Protein AF-A0A359N127-F1 (afdb_monomer)

Sequence (56 aa):
MLDIVNIPERVFPIGRLDKNTTGLILLTNDG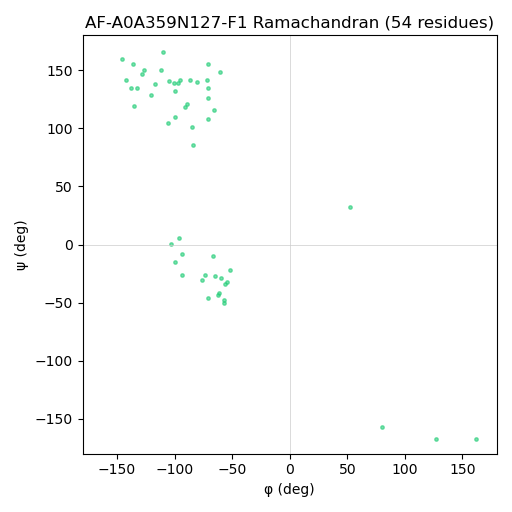RLSNYLIHPRYEHEKEYIVEVYGKI

Mean predicted aligned error: 4.27 Å

Secondary structure (DSSP, 8-state):
-GGGS--SS--EEES---TT--S--EEES-HHHHHHHH-GGG----------SS--

Foldseek 3Di:
DVVVDDDPDDWDWLDDDDPPDDDDIDIDPDPVVSCCQNPCVNVDDDDDDDDDPDDD

Radius of gyration: 14.39 Å; Cα contacts (8 Å, |Δi|>4): 34; chains: 1; bounding box: 26×31×40 Å

pLDDT: mean 91.06, std 7.36, range [61.19, 97.25]

Solvent-accessible surface area (backbone atoms only — not comparable to full-atom values): 4120 Å² total; per-residue (Å²): 111,71,89,75,56,94,61,94,69,81,61,47,65,52,73,83,76,57,94,91,55,84,81,93,76,52,71,43,73,51,67,66,62,38,48,58,69,64,43,72,94,62,68,70,83,81,88,78,92,83,89,78,93,76,85,132

Structure (mmCIF, N/CA/C/O backbone):
data_AF-A0A359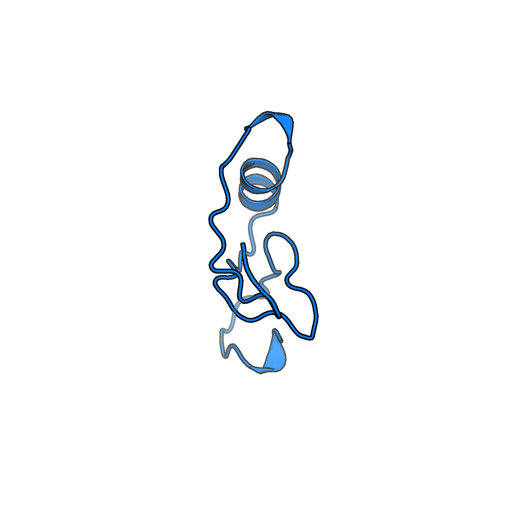N127-F1
#
_entry.id   AF-A0A359N127-F1
#
loop_
_atom_site.group_PDB
_atom_site.id
_atom_site.type_symbol
_atom_site.label_atom_id
_atom_site.label_alt_id
_atom_site.label_comp_id
_atom_site.label_asym_id
_atom_site.label_entity_id
_atom_site.label_seq_id
_atom_site.pdbx_PDB_ins_code
_atom_site.Cartn_x
_atom_site.Cartn_y
_atom_site.Cartn_z
_atom_site.occupancy
_atom_site.B_iso_or_equiv
_atom_site.auth_seq_id
_atom_site.auth_comp_id
_atom_site.auth_asym_id
_atom_site.auth_atom_id
_atom_site.pdbx_PDB_model_num
ATOM 1 N N . MET A 1 1 ? 3.675 -11.153 -2.751 1.00 61.19 1 MET A N 1
ATOM 2 C CA . MET A 1 1 ? 2.621 -10.192 -3.183 1.00 61.19 1 MET A CA 1
ATOM 3 C C . MET A 1 1 ? 2.637 -10.044 -4.690 1.00 61.19 1 MET A C 1
ATOM 5 O O . MET A 1 1 ? 1.613 -10.282 -5.308 1.00 61.19 1 MET A O 1
ATOM 9 N N . LEU A 1 2 ? 3.791 -9.714 -5.279 1.00 67.44 2 LEU A N 1
ATOM 10 C CA . LEU A 1 2 ? 3.965 -9.734 -6.734 1.00 67.44 2 LEU A CA 1
ATOM 11 C C . LEU A 1 2 ? 3.724 -11.132 -7.328 1.00 67.44 2 LEU A C 1
ATOM 13 O O . LEU A 1 2 ? 3.185 -11.234 -8.416 1.00 67.44 2 LEU A O 1
ATOM 17 N N . ASP A 1 3 ? 3.975 -12.196 -6.559 1.00 70.25 3 ASP A N 1
ATOM 18 C CA . ASP A 1 3 ? 3.707 -13.591 -6.959 1.00 70.25 3 ASP A CA 1
ATOM 19 C C . ASP A 1 3 ? 2.209 -13.922 -7.125 1.00 70.25 3 ASP A C 1
ATOM 21 O O . ASP A 1 3 ? 1.862 -15.000 -7.596 1.00 70.25 3 ASP A O 1
ATOM 25 N N . ILE A 1 4 ? 1.314 -13.018 -6.706 1.00 78.12 4 ILE A N 1
ATOM 26 C CA . ILE A 1 4 ? -0.150 -13.184 -6.765 1.00 78.12 4 ILE A CA 1
ATOM 27 C C . ILE A 1 4 ? -0.732 -12.437 -7.981 1.00 78.12 4 ILE A C 1
ATOM 29 O O . ILE A 1 4 ? -1.865 -12.684 -8.386 1.00 78.12 4 ILE A O 1
ATOM 33 N N . VAL A 1 5 ? 0.040 -11.530 -8.592 1.00 83.44 5 VAL A N 1
ATOM 34 C CA . VAL A 1 5 ? -0.383 -10.731 -9.747 1.00 83.44 5 VAL A CA 1
ATOM 35 C C . VAL A 1 5 ? 0.305 -11.283 -10.990 1.00 83.44 5 VAL A C 1
ATOM 37 O O . VAL A 1 5 ? 1.495 -11.074 -11.199 1.00 83.44 5 VAL A O 1
ATOM 40 N N . ASN A 1 6 ? -0.451 -12.007 -11.816 1.00 86.69 6 ASN A N 1
ATOM 41 C CA . ASN A 1 6 ? 0.077 -12.630 -13.026 1.00 86.69 6 ASN A CA 1
ATOM 42 C C . ASN A 1 6 ? 0.101 -11.633 -14.194 1.00 86.69 6 ASN A C 1
ATOM 44 O O . ASN A 1 6 ? -0.847 -11.566 -14.978 1.00 86.69 6 ASN A O 1
ATOM 48 N N . ILE A 1 7 ? 1.175 -10.853 -14.286 1.00 88.94 7 ILE A N 1
ATOM 49 C CA . ILE A 1 7 ? 1.442 -9.950 -15.410 1.00 88.94 7 ILE A CA 1
ATOM 50 C C . ILE A 1 7 ? 2.855 -10.197 -15.962 1.00 88.94 7 ILE A C 1
ATOM 52 O O . ILE A 1 7 ? 3.752 -10.556 -15.194 1.00 88.94 7 ILE A O 1
ATOM 56 N N . PRO A 1 8 ? 3.075 -10.032 -17.277 1.00 88.25 8 PRO A N 1
ATOM 57 C CA . PRO A 1 8 ? 4.376 -10.301 -17.882 1.00 88.25 8 PRO A CA 1
ATOM 58 C C . PRO A 1 8 ? 5.421 -9.224 -17.554 1.00 88.25 8 PRO A C 1
ATOM 60 O O . PRO A 1 8 ? 6.620 -9.510 -17.537 1.00 88.25 8 PRO A O 1
ATOM 63 N N . GLU A 1 9 ? 4.998 -7.990 -17.280 1.00 91.19 9 GLU A N 1
ATOM 64 C CA . GLU A 1 9 ? 5.896 -6.891 -16.946 1.00 91.19 9 GLU A CA 1
ATOM 65 C C . GLU A 1 9 ? 6.340 -6.921 -15.481 1.00 91.19 9 GLU A C 1
ATOM 67 O O . GLU A 1 9 ? 5.555 -7.109 -14.550 1.00 91.19 9 GLU A O 1
ATOM 72 N N . ARG A 1 10 ? 7.621 -6.615 -15.251 1.00 90.38 10 ARG A N 1
ATOM 73 C CA . ARG A 1 10 ? 8.132 -6.396 -13.898 1.00 90.38 10 ARG A CA 1
ATOM 74 C C . ARG A 1 10 ? 7.593 -5.078 -13.344 1.00 90.38 10 ARG A C 1
ATOM 76 O O . ARG A 1 10 ? 8.058 -4.008 -13.730 1.00 90.38 10 ARG A O 1
ATOM 83 N N . VAL A 1 11 ? 6.677 -5.173 -12.389 1.00 94.44 11 VAL A N 1
ATOM 84 C CA . VAL A 1 11 ? 6.156 -4.034 -11.618 1.00 94.44 11 VAL A CA 1
ATOM 85 C C . VAL A 1 11 ? 6.630 -4.071 -10.168 1.00 94.44 11 VAL A C 1
ATOM 87 O O . VAL A 1 11 ? 7.122 -5.085 -9.669 1.00 94.44 11 VAL A O 1
ATOM 90 N N . PHE A 1 12 ? 6.464 -2.951 -9.479 1.00 93.00 12 PHE A N 1
ATOM 91 C CA . PHE A 1 12 ? 6.720 -2.787 -8.057 1.00 93.00 12 PHE A CA 1
ATOM 92 C C . PHE A 1 12 ? 5.578 -1.988 -7.408 1.00 93.00 12 PHE A C 1
ATOM 94 O O . PHE A 1 12 ? 4.879 -1.238 -8.097 1.00 93.00 12 PHE A O 1
ATOM 101 N N . PRO A 1 13 ? 5.346 -2.155 -6.095 1.00 94.19 13 PRO A N 1
ATOM 102 C CA . PRO A 1 13 ? 4.293 -1.431 -5.401 1.00 94.19 13 PRO A CA 1
ATOM 103 C C . PRO A 1 13 ? 4.628 0.048 -5.214 1.00 94.19 13 PRO A C 1
ATOM 105 O O . PRO A 1 13 ? 5.759 0.416 -4.895 1.00 94.19 13 PRO A O 1
ATOM 108 N N . ILE A 1 14 ? 3.609 0.889 -5.362 1.00 95.31 14 ILE A N 1
ATOM 109 C CA . ILE A 1 14 ? 3.643 2.302 -4.997 1.00 95.31 14 ILE A CA 1
ATOM 110 C C . ILE A 1 14 ? 3.312 2.392 -3.507 1.00 95.31 14 ILE A C 1
ATOM 112 O O . ILE A 1 14 ? 2.156 2.291 -3.099 1.00 95.31 14 ILE A O 1
ATOM 116 N N . GLY A 1 15 ? 4.349 2.561 -2.689 1.00 90.50 15 GLY A N 1
ATOM 117 C CA . GLY A 1 15 ? 4.219 2.565 -1.235 1.00 90.50 15 GLY A CA 1
ATOM 118 C C . GLY A 1 15 ? 4.139 1.157 -0.643 1.00 90.50 15 GLY A C 1
ATOM 119 O O . GLY A 1 15 ? 4.656 0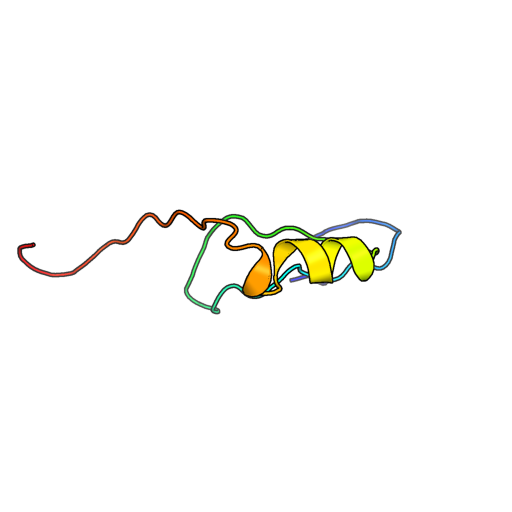.191 -1.209 1.00 90.50 15 GLY A O 1
ATOM 120 N N . ARG A 1 16 ? 3.557 1.049 0.554 1.00 90.62 16 ARG A N 1
ATOM 121 C CA . ARG A 1 16 ? 3.502 -0.191 1.335 1.00 90.62 16 ARG A CA 1
ATOM 122 C C . ARG A 1 16 ? 2.157 -0.311 2.043 1.00 90.62 16 ARG A C 1
ATOM 124 O O . ARG A 1 16 ? 1.657 0.676 2.570 1.00 90.62 16 ARG A O 1
ATOM 131 N N . LEU A 1 17 ? 1.634 -1.532 2.093 1.00 89.50 17 LEU A N 1
ATOM 132 C CA . LEU A 1 17 ? 0.634 -1.951 3.071 1.00 89.50 17 LEU A CA 1
ATOM 133 C C . LEU A 1 17 ? 1.332 -2.822 4.115 1.00 89.50 17 LEU A C 1
ATOM 135 O O . LEU A 1 17 ? 2.216 -3.615 3.769 1.00 89.50 17 LEU A O 1
ATOM 139 N N . ASP A 1 18 ? 0.958 -2.674 5.381 1.00 88.94 18 ASP A N 1
ATOM 140 C CA . ASP A 1 18 ? 1.444 -3.563 6.431 1.00 88.94 18 ASP A CA 1
ATOM 141 C C . ASP A 1 18 ? 0.825 -4.956 6.290 1.00 88.94 18 ASP A C 1
ATOM 143 O O . ASP A 1 18 ? -0.248 -5.129 5.719 1.00 88.94 18 ASP A O 1
ATOM 147 N N . LYS A 1 19 ? 1.503 -5.981 6.820 1.00 84.50 19 LYS A N 1
ATOM 148 C CA . LYS A 1 19 ? 1.117 -7.392 6.630 1.00 84.50 19 LYS A CA 1
ATOM 149 C C . LYS A 1 19 ? -0.318 -7.703 7.076 1.00 84.50 19 LYS A C 1
ATOM 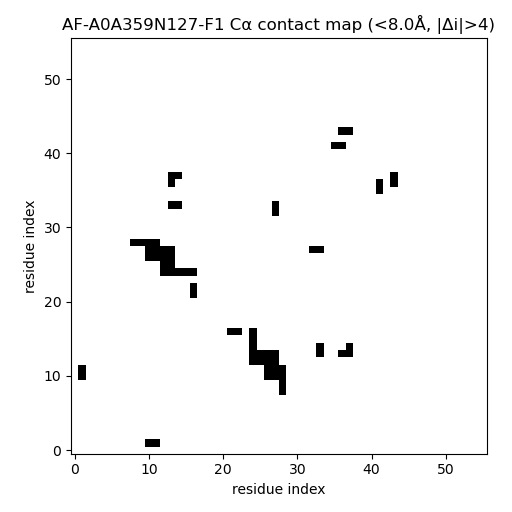151 O O . LYS A 1 19 ? -0.963 -8.558 6.479 1.00 84.50 19 LYS A O 1
ATOM 156 N N . ASN A 1 20 ? -0.782 -7.034 8.129 1.00 88.69 20 ASN A N 1
ATOM 157 C CA . ASN A 1 20 ? -2.114 -7.232 8.701 1.00 88.69 20 ASN A CA 1
ATOM 158 C C . ASN A 1 20 ? -3.134 -6.205 8.182 1.00 88.69 20 ASN A C 1
ATOM 160 O O . ASN A 1 20 ? -4.260 -6.168 8.667 1.00 88.69 20 ASN A O 1
ATOM 164 N N . THR A 1 21 ? -2.744 -5.366 7.222 1.00 90.12 21 THR A N 1
ATOM 165 C CA . THR A 1 21 ? -3.620 -4.386 6.588 1.00 90.12 21 THR A CA 1
ATOM 166 C C . THR A 1 21 ? -4.071 -4.920 5.240 1.00 90.12 21 THR A C 1
ATOM 168 O O . THR A 1 21 ? -3.292 -5.472 4.464 1.00 90.12 21 THR A O 1
ATOM 171 N N . THR A 1 22 ? -5.343 -4.714 4.935 1.00 91.12 22 THR A N 1
ATOM 172 C CA . THR A 1 22 ? -5.910 -4.954 3.610 1.00 91.12 22 THR A CA 1
ATOM 173 C C . THR A 1 22 ? -6.293 -3.626 2.982 1.00 91.12 22 THR A C 1
ATOM 175 O O . THR A 1 22 ? -6.670 -2.697 3.692 1.00 91.12 22 THR A O 1
ATOM 178 N N . GLY A 1 23 ? -6.244 -3.528 1.658 1.00 92.00 23 GLY A N 1
ATOM 179 C CA . GLY A 1 23 ? -6.701 -2.327 0.974 1.00 92.00 23 GLY A CA 1
ATOM 180 C C . GLY A 1 23 ? -6.182 -2.213 -0.447 1.00 92.00 23 GLY A C 1
ATOM 181 O O . GLY A 1 23 ? -5.637 -3.161 -1.015 1.00 92.00 23 GLY A O 1
ATOM 182 N N . LEU A 1 24 ? -6.361 -1.019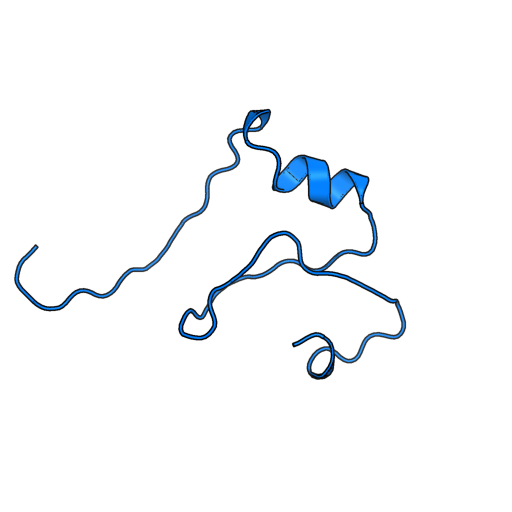 -1.005 1.00 93.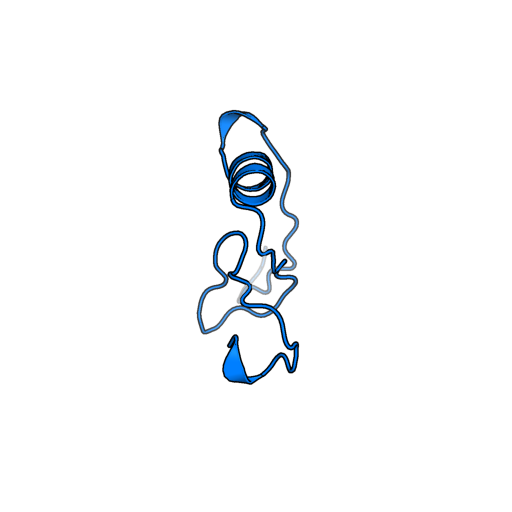12 24 LEU A N 1
ATOM 183 C CA . LEU A 1 24 ? -5.858 -0.660 -2.321 1.00 93.12 24 LEU A CA 1
ATOM 184 C C . LEU A 1 24 ? -4.334 -0.517 -2.290 1.00 93.12 24 LEU A C 1
ATOM 186 O O . LEU A 1 24 ? -3.768 0.156 -1.431 1.00 93.12 24 LEU A O 1
ATOM 190 N N . ILE A 1 25 ? -3.679 -1.100 -3.287 1.00 93.25 25 ILE A N 1
ATOM 191 C CA . ILE A 1 25 ? -2.269 -0.873 -3.581 1.00 93.25 25 ILE A CA 1
ATOM 192 C C . ILE A 1 25 ? -2.098 -0.736 -5.090 1.00 93.25 25 ILE A C 1
ATOM 194 O O . ILE A 1 25 ? -2.669 -1.500 -5.867 1.00 93.25 25 ILE A O 1
ATOM 198 N N . LEU A 1 26 ? -1.328 0.259 -5.513 1.00 94.06 26 LEU A N 1
ATOM 199 C CA . LEU A 1 26 ? -1.025 0.469 -6.923 1.00 94.06 26 LEU A CA 1
ATOM 200 C C . LEU A 1 26 ? 0.304 -0.202 -7.254 1.00 94.06 26 LEU A C 1
ATOM 202 O O . LEU A 1 26 ? 1.241 -0.155 -6.457 1.00 94.06 26 LEU A O 1
ATOM 206 N N . LEU A 1 27 ? 0.389 -0.809 -8.433 1.00 94.56 27 LEU A N 1
ATOM 207 C CA . LEU A 1 27 ? 1.618 -1.385 -8.968 1.00 94.56 27 LEU A CA 1
ATOM 208 C C . LEU A 1 27 ? 2.000 -0.637 -10.244 1.00 94.56 27 LEU A C 1
ATOM 210 O O . LEU A 1 27 ? 1.140 -0.340 -11.072 1.00 94.56 27 LEU A O 1
ATOM 214 N N . THR A 1 28 ? 3.283 -0.336 -10.413 1.00 94.69 28 THR A N 1
ATOM 215 C CA . THR A 1 28 ? 3.794 0.305 -11.629 1.00 94.69 28 THR A CA 1
ATOM 216 C C . THR A 1 28 ? 5.197 -0.187 -11.960 1.00 94.69 28 THR A C 1
ATOM 218 O O . THR A 1 28 ? 5.902 -0.709 -11.101 1.00 94.69 28 THR A O 1
ATOM 221 N N . ASN A 1 29 ? 5.606 -0.026 -13.212 1.00 95.62 29 ASN A N 1
ATOM 222 C CA . ASN A 1 29 ? 6.994 -0.141 -13.649 1.00 95.62 29 ASN A CA 1
ATOM 223 C C . ASN A 1 29 ? 7.645 1.241 -13.883 1.00 95.62 29 ASN A C 1
ATOM 225 O O . ASN A 1 29 ? 8.825 1.303 -14.226 1.00 95.62 29 ASN A O 1
ATOM 229 N N . ASP A 1 30 ? 6.914 2.344 -13.668 1.00 96.81 30 ASP A N 1
ATOM 230 C CA . ASP A 1 30 ? 7.405 3.713 -13.837 1.00 96.81 30 ASP A CA 1
ATOM 231 C C . ASP A 1 30 ? 7.805 4.347 -12.492 1.00 96.81 30 ASP A C 1
ATOM 233 O O . ASP A 1 30 ? 6.977 4.715 -11.652 1.00 96.81 30 ASP A O 1
ATOM 237 N N . GLY A 1 31 ? 9.115 4.530 -12.299 1.00 95.31 31 GLY A N 1
ATOM 238 C CA . GLY A 1 31 ? 9.667 5.159 -11.096 1.00 95.31 31 GLY A CA 1
ATOM 239 C C . GLY A 1 31 ? 9.275 6.631 -10.924 1.00 95.31 31 GLY A C 1
ATOM 240 O O . GLY A 1 31 ? 9.193 7.111 -9.791 1.00 95.31 31 GLY A O 1
ATOM 241 N N . ARG A 1 32 ? 8.991 7.353 -12.014 1.00 96.88 32 ARG A N 1
ATOM 242 C CA . ARG A 1 32 ? 8.578 8.764 -11.961 1.00 96.88 32 ARG A CA 1
ATOM 243 C C . ARG A 1 32 ? 7.170 8.888 -11.401 1.00 96.88 32 ARG A C 1
ATOM 245 O O . ARG A 1 32 ? 6.958 9.697 -10.499 1.00 96.88 32 ARG A O 1
ATOM 252 N N . LEU A 1 33 ? 6.246 8.057 -11.887 1.00 96.31 33 LEU A N 1
ATOM 253 C CA . LEU A 1 33 ? 4.878 7.994 -11.374 1.00 96.31 33 LEU A CA 1
ATOM 254 C C . LEU A 1 33 ? 4.862 7.570 -9.903 1.00 96.31 33 LEU A C 1
ATOM 256 O O . LEU A 1 33 ? 4.178 8.189 -9.090 1.00 96.31 33 LEU A O 1
ATOM 260 N N . SER A 1 34 ? 5.668 6.568 -9.542 1.00 95.94 34 SER A N 1
ATOM 261 C CA . SER A 1 34 ? 5.815 6.163 -8.144 1.00 95.94 34 SER A CA 1
ATOM 262 C C . SER A 1 34 ? 6.279 7.326 -7.270 1.00 95.94 34 SER A C 1
ATOM 264 O O . SER A 1 34 ? 5.654 7.599 -6.250 1.00 95.94 34 SER A O 1
ATOM 266 N N . ASN A 1 35 ? 7.339 8.040 -7.660 1.00 95.75 35 ASN A N 1
ATOM 267 C CA . ASN A 1 35 ? 7.825 9.188 -6.896 1.00 95.75 35 ASN A CA 1
ATOM 268 C C . ASN A 1 35 ? 6.773 10.299 -6.789 1.00 95.75 35 ASN A C 1
ATOM 270 O O . ASN A 1 35 ? 6.608 10.878 -5.719 1.00 95.75 35 ASN A O 1
ATOM 274 N N . TYR A 1 36 ? 6.055 10.580 -7.877 1.00 97.00 36 TYR A N 1
ATOM 275 C CA . TYR A 1 36 ? 4.972 11.559 -7.879 1.00 97.00 36 TYR A CA 1
ATOM 276 C C . TYR A 1 36 ? 3.899 11.217 -6.835 1.00 97.00 36 TYR A C 1
ATOM 278 O O . TYR A 1 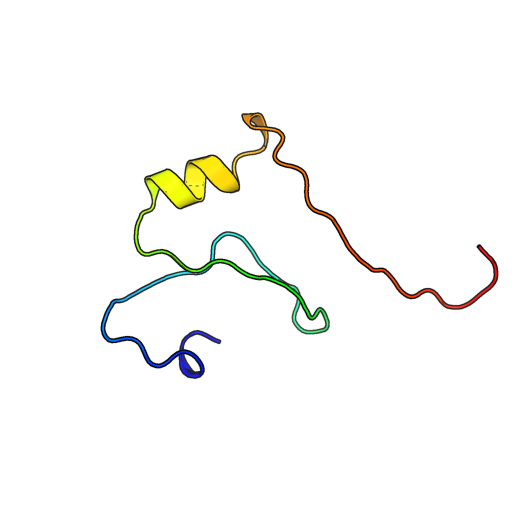36 ? 3.556 12.057 -6.014 1.00 97.00 36 TYR A O 1
ATOM 286 N N . LEU A 1 37 ? 3.454 9.960 -6.785 1.00 96.12 37 LEU A N 1
ATOM 287 C CA . LEU A 1 37 ? 2.375 9.542 -5.889 1.00 96.12 37 LEU A CA 1
ATOM 288 C C . LEU A 1 37 ? 2.795 9.388 -4.416 1.00 96.12 37 LEU A C 1
ATOM 290 O O . LEU A 1 37 ? 1.969 9.597 -3.524 1.00 96.12 37 LEU A O 1
ATOM 294 N N . ILE A 1 38 ? 4.051 9.017 -4.129 1.00 94.88 38 ILE A N 1
ATOM 295 C CA . ILE A 1 38 ? 4.503 8.775 -2.743 1.00 94.88 38 ILE A CA 1
ATOM 296 C C . ILE A 1 38 ? 5.147 9.988 -2.075 1.00 94.88 38 ILE A C 1
ATOM 298 O O . ILE A 1 38 ? 5.178 10.047 -0.846 1.00 94.88 38 ILE A O 1
ATOM 302 N N . HIS A 1 39 ? 5.734 10.912 -2.842 1.00 96.06 39 HIS A N 1
ATOM 303 C CA . HIS A 1 39 ? 6.579 11.943 -2.252 1.00 96.06 39 HIS A CA 1
ATOM 304 C C . HIS A 1 39 ? 5.721 12.957 -1.461 1.00 96.06 39 HIS A C 1
ATOM 306 O O . HIS A 1 39 ? 4.832 13.572 -2.051 1.00 96.06 39 HIS A O 1
ATOM 312 N N . PRO A 1 40 ? 6.011 13.222 -0.165 1.00 94.38 40 PRO A N 1
ATOM 313 C CA . PRO A 1 40 ? 5.145 14.026 0.711 1.00 94.38 40 PRO A CA 1
ATOM 314 C C . PRO A 1 40 ? 4.800 15.423 0.182 1.00 94.38 40 PRO A C 1
ATOM 316 O O . PRO A 1 40 ? 3.693 15.891 0.392 1.00 94.38 40 PRO A O 1
ATOM 319 N N . ARG A 1 41 ? 5.719 16.053 -0.567 1.00 97.25 41 ARG A N 1
ATOM 320 C CA . ARG A 1 41 ? 5.527 17.369 -1.215 1.00 97.25 41 ARG A CA 1
ATOM 321 C C . ARG A 1 41 ? 4.266 17.511 -2.075 1.00 97.25 41 ARG A C 1
ATOM 323 O O . ARG A 1 41 ? 3.910 18.631 -2.408 1.00 97.25 41 ARG A O 1
ATOM 330 N N . TYR A 1 42 ? 3.704 16.400 -2.545 1.00 96.75 42 TYR A N 1
ATOM 331 C CA . TYR A 1 42 ? 2.524 16.414 -3.405 1.00 96.75 42 TYR A CA 1
ATOM 332 C C . TYR A 1 42 ? 1.216 16.276 -2.628 1.00 96.75 42 TYR A C 1
ATOM 334 O O . TYR A 1 42 ? 0.159 16.411 -3.230 1.00 96.75 42 TYR A O 1
ATOM 342 N N . GLU A 1 43 ? 1.289 15.998 -1.322 1.00 95.88 43 GLU A N 1
ATOM 343 C CA . GLU A 1 43 ? 0.143 16.022 -0.404 1.00 95.88 43 GLU A CA 1
ATOM 344 C C . GLU A 1 43 ? -1.052 15.180 -0.882 1.00 95.88 43 GLU A C 1
ATOM 346 O O . GLU A 1 43 ? -2.209 15.481 -0.612 1.00 95.88 43 GLU A O 1
ATOM 351 N N . HIS A 1 44 ? -0.770 14.078 -1.586 1.00 96.19 44 HIS A N 1
ATOM 352 C CA . HIS A 1 44 ? -1.799 13.147 -2.025 1.00 96.19 44 HIS A CA 1
ATOM 353 C C . HIS A 1 44 ? -2.452 12.455 -0.827 1.00 96.19 44 HIS A C 1
ATOM 355 O O . HIS A 1 44 ? -1.805 11.668 -0.113 1.00 96.19 44 HIS A O 1
ATOM 361 N N . GLU A 1 45 ? -3.743 12.726 -0.658 1.00 95.31 45 GLU A N 1
ATOM 362 C CA . GLU A 1 45 ? -4.586 12.131 0.369 1.00 95.31 45 GLU A CA 1
ATOM 363 C C . GLU A 1 45 ? -4.663 10.609 0.236 1.00 95.31 45 GLU A C 1
ATOM 365 O O . GLU A 1 45 ? -4.561 10.029 -0.850 1.00 95.31 45 GLU A O 1
ATOM 370 N N . LYS A 1 46 ? -4.811 9.955 1.387 1.00 93.50 46 LYS A N 1
ATOM 371 C CA . LYS A 1 46 ? -5.002 8.512 1.507 1.00 93.50 46 LYS A CA 1
ATOM 372 C C . LYS A 1 46 ? -6.114 8.299 2.514 1.00 93.50 46 LYS A C 1
ATOM 374 O O . LYS A 1 46 ? -5.993 8.722 3.661 1.00 93.50 46 LYS A O 1
ATOM 379 N N . GLU A 1 47 ? -7.188 7.676 2.062 1.00 95.50 47 GLU A N 1
ATOM 380 C CA . GLU A 1 47 ? -8.350 7.386 2.889 1.00 95.50 47 GLU A CA 1
ATOM 381 C C . GLU A 1 47 ? -8.275 5.952 3.415 1.00 95.50 47 GLU A C 1
ATOM 383 O O . GLU A 1 47 ? -7.889 5.027 2.694 1.00 95.50 47 GLU A O 1
ATOM 388 N N . TYR A 1 48 ? -8.635 5.775 4.685 1.00 95.06 48 TYR A N 1
ATOM 389 C CA . TYR A 1 48 ? -8.582 4.492 5.374 1.00 95.06 48 TYR A CA 1
ATOM 390 C C . TYR A 1 48 ? -9.890 4.247 6.117 1.00 95.06 48 TYR A C 1
ATOM 392 O O . TYR A 1 48 ? -10.368 5.109 6.851 1.00 95.06 48 TYR A O 1
ATOM 400 N N . ILE A 1 49 ? -10.420 3.033 5.986 1.00 95.62 49 ILE A N 1
ATOM 401 C CA . ILE A 1 49 ? -11.453 2.519 6.886 1.00 95.62 49 ILE A CA 1
ATOM 402 C C . ILE A 1 49 ? -10.728 1.825 8.038 1.00 95.62 49 ILE A C 1
ATOM 404 O O . ILE A 1 49 ? -9.948 0.900 7.806 1.00 95.62 49 ILE A O 1
ATOM 408 N N . VAL A 1 50 ? -10.963 2.283 9.268 1.00 94.25 50 VAL A N 1
ATOM 409 C CA . VAL A 1 50 ? -10.288 1.776 10.470 1.00 94.25 50 VAL A CA 1
ATOM 410 C C . VAL A 1 50 ? -11.321 1.227 11.446 1.00 94.25 50 VAL A C 1
ATOM 412 O O . VAL A 1 50 ? -12.275 1.913 11.801 1.00 94.25 50 VAL A O 1
ATOM 415 N N . GLU A 1 51 ? -11.106 -0.004 11.900 1.00 93.06 51 GLU A N 1
ATOM 416 C CA . GLU A 1 51 ? -11.874 -0.624 12.978 1.00 93.06 51 GLU A CA 1
ATOM 417 C C . GLU A 1 51 ? -11.088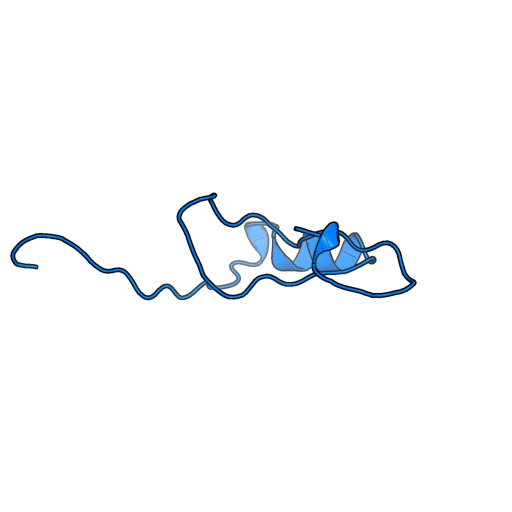 -0.527 14.292 1.00 93.06 51 GLU A C 1
ATOM 419 O O . GLU A 1 51 ? -9.891 -0.823 14.334 1.00 93.06 51 GLU A O 1
ATOM 424 N N . VAL A 1 52 ? -11.753 -0.094 15.367 1.00 94.56 52 VAL A N 1
ATOM 425 C CA . VAL A 1 52 ? -11.152 0.071 16.699 1.00 94.56 52 VAL A CA 1
ATOM 426 C C . VAL A 1 52 ? -11.958 -0.673 17.760 1.00 94.56 52 VAL A C 1
ATOM 428 O O . VAL A 1 52 ? -13.177 -0.797 17.662 1.00 94.56 52 VAL A O 1
ATOM 431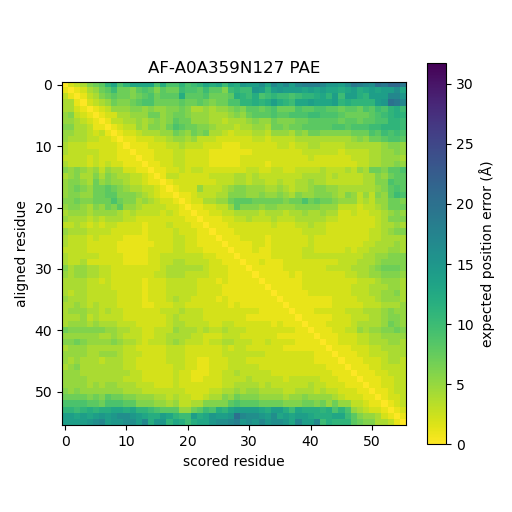 N N . TYR A 1 53 ? -11.280 -1.134 18.812 1.00 93.81 53 TYR A N 1
ATOM 432 C CA . TYR A 1 53 ? -11.931 -1.734 19.975 1.00 93.81 53 TYR A CA 1
ATOM 433 C C . TYR A 1 53 ? -12.234 -0.664 21.030 1.00 93.81 53 TYR A C 1
ATOM 435 O O . TYR A 1 53 ? -11.313 -0.061 21.577 1.00 93.81 53 TYR A O 1
ATOM 443 N N . GLY A 1 54 ? -13.514 -0.463 21.353 1.00 91.81 54 GLY A N 1
ATOM 444 C CA . GLY A 1 54 ? -13.961 0.475 22.390 1.00 91.81 54 GLY A CA 1
ATOM 445 C C . GLY A 1 54 ? -15.007 1.472 21.894 1.00 91.81 54 GLY A C 1
ATOM 446 O O . GLY A 1 54 ? -15.587 1.299 20.824 1.00 91.81 54 GLY A O 1
ATOM 447 N N . LYS A 1 55 ? -15.275 2.509 22.696 1.00 82.69 55 LYS A N 1
ATOM 448 C CA . LYS A 1 55 ? -16.038 3.677 22.237 1.00 82.69 55 LYS A CA 1
ATOM 449 C C . LYS A 1 55 ? -15.082 4.670 21.584 1.00 82.69 55 LYS A C 1
ATOM 451 O O . LYS A 1 55 ? -13.970 4.842 22.077 1.00 82.69 55 LYS A O 1
ATOM 456 N N . ILE A 1 56 ? -15.552 5.288 20.505 1.00 78.69 56 ILE A N 1
ATOM 457 C CA . ILE A 1 56 ? -14.908 6.442 19.870 1.00 78.69 56 ILE A CA 1
ATOM 458 C C . ILE A 1 56 ? -15.175 7.679 20.726 1.00 78.69 56 ILE A C 1
ATOM 460 O O . ILE A 1 56 ? -16.329 7.809 21.204 1.00 78.69 56 ILE A O 1
#